Protein AF-A0A928RR66-F1 (afdb_monomer_lite)

Sequence (182 aa):
MKRILKSVVSALLLLCLAFSIVGCGEEENSICGEPVQNPELGEGPLYRVKDVYEAGEIDRTALLNIAYYSESMECNPPKVEEEVFELLPKGELGEEISLEIKEYIAEQFRTRENNQKPEAKGEDFIIYYYGCYNGYYVFRHNDPYYVPTPGVDGTTDIKGIWIDGIFLVEEYPQYIYAWKEI

Structure (mmCIF, N/CA/C/O backbone):
data_AF-A0A928RR66-F1
#
_entry.id   AF-A0A928RR66-F1
#
loop_
_atom_site.group_PDB
_atom_site.id
_atom_site.type_symbol
_atom_site.label_atom_id
_atom_site.label_alt_id
_atom_site.label_comp_id
_atom_site.label_asym_id
_atom_site.label_entity_id
_atom_site.label_seq_id
_atom_site.pdbx_PDB_ins_code
_atom_site.Cartn_x
_atom_site.Cartn_y
_atom_site.Cartn_z
_atom_site.occupancy
_atom_site.B_iso_or_equiv
_atom_site.auth_seq_id
_atom_site.auth_comp_id
_atom_site.auth_asym_id
_atom_site.auth_atom_id
_atom_site.pdbx_PDB_model_num
ATOM 1 N N . MET A 1 1 ? -0.547 -35.763 66.694 1.00 48.25 1 MET A N 1
ATOM 2 C CA . MET A 1 1 ? 0.495 -35.266 65.765 1.00 48.25 1 MET A CA 1
ATOM 3 C C . MET A 1 1 ? -0.068 -35.150 64.345 1.00 48.25 1 MET A C 1
ATOM 5 O O . MET A 1 1 ? 0.145 -36.029 63.527 1.00 48.25 1 MET A O 1
ATOM 9 N N . LYS A 1 2 ? -0.865 -34.112 64.057 1.00 48.88 2 LYS A N 1
ATOM 10 C CA . LYS A 1 2 ? -1.476 -33.872 62.730 1.00 48.88 2 LYS A CA 1
ATOM 11 C C . LYS A 1 2 ? -1.635 -32.365 62.478 1.00 48.88 2 LYS A C 1
ATOM 13 O O . LYS A 1 2 ? -2.751 -31.890 62.325 1.00 48.88 2 LYS A O 1
ATOM 18 N N . ARG A 1 3 ? -0.550 -31.581 62.531 1.00 50.81 3 ARG A N 1
ATOM 19 C CA . ARG A 1 3 ? -0.610 -30.125 62.256 1.00 50.81 3 ARG A CA 1
ATOM 20 C C . ARG A 1 3 ? 0.644 -29.518 61.605 1.00 50.81 3 ARG A C 1
ATOM 22 O O . ARG A 1 3 ? 0.864 -28.328 61.746 1.00 50.81 3 ARG A O 1
ATOM 29 N N . ILE A 1 4 ? 1.451 -30.294 60.873 1.00 53.66 4 ILE A N 1
ATOM 30 C CA . ILE A 1 4 ? 2.652 -29.742 60.196 1.00 53.66 4 ILE A CA 1
ATOM 31 C C . ILE A 1 4 ? 2.635 -29.954 58.666 1.00 53.66 4 ILE A C 1
ATOM 33 O O . ILE A 1 4 ? 3.356 -29.289 57.936 1.00 53.66 4 ILE A O 1
ATOM 37 N N . LEU A 1 5 ? 1.727 -30.773 58.123 1.00 46.12 5 LEU A N 1
ATOM 38 C CA . LEU A 1 5 ? 1.778 -31.167 56.706 1.00 46.12 5 LEU A CA 1
ATOM 39 C C . LEU A 1 5 ? 0.965 -30.295 55.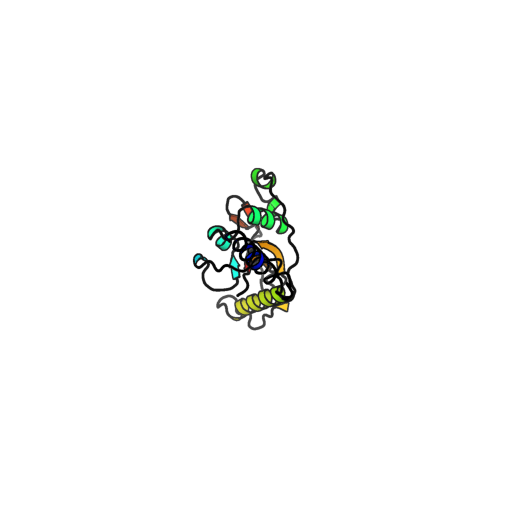723 1.00 46.12 5 LEU A C 1
ATOM 41 O O . LEU A 1 5 ? 0.701 -30.738 54.612 1.00 46.12 5 LEU A O 1
ATOM 45 N N . LYS A 1 6 ? 0.530 -29.085 56.107 1.00 46.25 6 LYS A N 1
ATOM 46 C CA . LYS A 1 6 ? -0.181 -28.168 55.184 1.00 46.25 6 LYS A CA 1
ATOM 47 C C . LYS A 1 6 ? 0.627 -26.938 54.759 1.00 46.25 6 LYS A C 1
ATOM 49 O O . LYS A 1 6 ? 0.243 -26.293 53.794 1.00 46.25 6 LYS A O 1
ATOM 54 N N . SER A 1 7 ? 1.753 -26.646 55.411 1.00 48.38 7 SER A N 1
ATOM 55 C CA . SER A 1 7 ? 2.526 -25.426 55.121 1.00 48.38 7 SER A CA 1
ATOM 56 C C . SER A 1 7 ? 3.680 -25.622 54.135 1.00 48.38 7 SER A C 1
ATOM 58 O O . SER A 1 7 ? 4.219 -24.637 53.651 1.00 48.38 7 SER A O 1
ATOM 60 N N . VAL A 1 8 ? 4.052 -26.861 53.793 1.00 51.09 8 VAL A N 1
ATOM 61 C CA . VAL A 1 8 ? 5.187 -27.116 52.879 1.00 51.09 8 VAL A CA 1
ATOM 62 C C . VAL A 1 8 ? 4.752 -27.142 51.407 1.00 51.09 8 VAL A C 1
ATOM 64 O O . VAL A 1 8 ? 5.512 -26.744 50.532 1.00 51.09 8 VAL A O 1
ATOM 67 N N . VAL A 1 9 ? 3.500 -27.514 51.117 1.00 49.41 9 VAL A N 1
ATOM 68 C CA . VAL A 1 9 ? 2.999 -27.602 49.730 1.00 49.41 9 VAL A CA 1
ATOM 69 C C . VAL A 1 9 ? 2.698 -26.218 49.131 1.00 49.41 9 VAL A C 1
ATOM 71 O O . VAL A 1 9 ? 2.840 -26.022 47.930 1.00 49.41 9 VAL A O 1
ATOM 74 N N . SER A 1 10 ? 2.366 -25.221 49.959 1.00 47.50 10 SER A N 1
ATOM 75 C CA . SER A 1 10 ? 2.065 -23.861 49.483 1.00 47.50 10 SER A CA 1
ATOM 76 C C . SER A 1 10 ? 3.309 -23.019 49.169 1.00 47.50 10 SER A C 1
ATOM 78 O O . SER A 1 10 ? 3.195 -22.039 48.442 1.00 47.50 10 SER A O 1
ATOM 80 N N . ALA A 1 11 ? 4.483 -23.380 49.697 1.00 48.38 11 ALA A N 1
ATOM 81 C CA . ALA A 1 11 ? 5.728 -22.653 49.441 1.00 48.38 11 ALA A CA 1
ATOM 82 C C . ALA A 1 11 ? 6.421 -23.103 48.141 1.00 48.38 11 ALA A C 1
ATOM 84 O O . ALA A 1 11 ? 7.100 -22.302 47.508 1.00 48.38 11 ALA A O 1
ATOM 85 N N . LEU A 1 12 ? 6.205 -24.351 47.698 1.00 46.34 12 LEU A N 1
ATOM 86 C CA . LEU A 1 12 ? 6.728 -24.832 46.413 1.00 46.34 12 LEU A CA 1
ATOM 87 C C . LEU A 1 12 ? 5.930 -24.327 45.199 1.00 46.34 12 LEU A C 1
ATOM 89 O O . LEU A 1 12 ? 6.506 -24.192 44.126 1.00 46.34 12 LEU A O 1
ATOM 93 N N . LEU A 1 13 ? 4.646 -23.986 45.356 1.00 45.47 13 LEU A N 1
ATOM 94 C CA . LEU A 1 13 ? 3.847 -23.417 44.259 1.00 45.47 13 LEU A CA 1
ATOM 95 C C . LEU A 1 13 ? 4.154 -21.938 43.967 1.00 45.47 13 LEU A C 1
ATOM 97 O O . LEU A 1 13 ? 3.838 -21.456 42.886 1.00 45.47 13 LEU A O 1
ATOM 101 N N . LEU A 1 14 ? 4.792 -21.226 44.898 1.00 45.03 14 LEU A N 1
ATOM 102 C CA . LEU A 1 14 ? 5.168 -19.818 44.722 1.00 45.03 14 LEU A CA 1
ATOM 103 C C . LEU A 1 14 ? 6.566 -19.628 44.116 1.00 45.03 14 LEU A C 1
ATOM 105 O O . LEU A 1 14 ? 6.863 -18.541 43.636 1.00 45.03 14 LEU A O 1
ATOM 109 N N . LEU A 1 15 ? 7.404 -20.672 44.074 1.00 43.28 15 LEU A N 1
ATOM 110 C CA . LEU A 1 15 ? 8.722 -20.600 43.430 1.00 43.28 15 LEU A CA 1
ATOM 111 C C . LEU A 1 15 ? 8.697 -20.930 41.928 1.00 43.28 15 LEU A C 1
ATOM 113 O O . LEU A 1 15 ? 9.608 -20.529 41.211 1.00 43.28 15 LEU A O 1
ATOM 117 N N . CYS A 1 16 ? 7.650 -21.594 41.428 1.00 40.44 16 CYS A N 1
ATOM 118 C CA . CYS A 1 16 ? 7.497 -21.857 39.992 1.00 40.44 16 CYS A CA 1
ATOM 119 C C . CYS A 1 16 ? 7.006 -20.641 39.189 1.00 40.44 16 CYS A C 1
ATOM 121 O O . CYS A 1 16 ? 7.098 -20.658 37.969 1.00 40.44 16 CYS A O 1
ATOM 123 N N . LEU A 1 17 ? 6.537 -19.574 39.845 1.00 46.81 17 LEU A N 1
ATOM 124 C CA . LEU A 1 17 ? 6.120 -18.334 39.173 1.00 46.81 17 LEU A CA 1
ATOM 125 C C . LEU A 1 17 ? 7.265 -17.326 38.964 1.00 46.81 17 LEU A C 1
ATOM 127 O O . LEU A 1 17 ? 7.053 -16.298 38.332 1.00 46.81 17 LEU A O 1
ATOM 131 N N . ALA A 1 18 ? 8.476 -17.608 39.456 1.00 48.34 18 ALA A N 1
ATOM 132 C CA . ALA A 1 18 ? 9.621 -16.698 39.342 1.00 48.34 18 ALA A CA 1
ATOM 133 C C . ALA A 1 18 ? 10.632 -17.079 38.238 1.00 48.34 18 ALA A C 1
ATOM 135 O O . ALA A 1 18 ? 11.633 -16.390 38.073 1.00 48.34 18 ALA A O 1
ATOM 136 N N . PHE A 1 19 ? 10.384 -18.146 37.467 1.00 45.25 19 PHE A N 1
ATOM 137 C CA . PHE A 1 19 ? 11.293 -18.635 36.416 1.00 45.25 19 PHE A CA 1
ATOM 138 C C . PHE A 1 19 ? 10.618 -18.754 35.040 1.00 45.25 19 PHE A C 1
ATOM 140 O O . PHE A 1 19 ? 10.705 -19.776 34.362 1.00 45.25 19 PHE A O 1
ATOM 147 N N . SER A 1 20 ? 9.949 -17.690 34.591 1.00 43.50 20 SER A N 1
ATOM 148 C CA . SER A 1 20 ? 9.601 -17.538 33.164 1.00 43.50 20 SER A CA 1
ATOM 149 C C . SER A 1 20 ? 9.806 -16.125 32.612 1.00 43.50 20 SER A C 1
ATOM 151 O O . SER A 1 20 ? 9.388 -15.852 31.498 1.00 43.50 20 SER A O 1
ATOM 153 N N . ILE A 1 21 ? 10.508 -15.243 33.331 1.00 49.38 21 ILE A N 1
ATOM 154 C CA . ILE A 1 21 ? 10.955 -13.950 32.785 1.00 49.38 21 ILE A CA 1
ATOM 155 C C . ILE A 1 21 ? 12.486 -13.927 32.764 1.00 49.38 21 ILE A C 1
ATOM 157 O O . ILE A 1 21 ? 13.138 -13.092 33.376 1.00 49.38 21 ILE A O 1
ATOM 161 N N . VAL A 1 22 ? 13.069 -14.926 32.104 1.00 50.91 22 VAL A N 1
ATOM 162 C CA . VAL A 1 22 ? 14.407 -14.818 31.511 1.00 50.91 22 VAL A CA 1
ATOM 163 C C . VAL A 1 22 ? 14.260 -15.285 30.068 1.00 50.91 22 VAL A C 1
ATOM 165 O O . VAL A 1 22 ? 14.721 -16.350 29.677 1.00 50.91 22 VAL A O 1
ATOM 168 N N . GLY A 1 23 ? 13.510 -14.497 29.303 1.00 38.78 23 GLY A N 1
ATOM 169 C CA . GLY A 1 23 ? 13.700 -14.382 27.869 1.00 38.78 23 GLY A CA 1
ATOM 170 C C . GLY A 1 23 ? 14.547 -13.140 27.649 1.00 38.78 23 GLY A C 1
ATOM 171 O O . GLY A 1 23 ? 14.016 -12.044 27.535 1.00 38.78 23 GLY A O 1
ATOM 172 N N . CYS A 1 24 ? 15.869 -13.302 27.676 1.00 38.97 24 CYS A N 1
ATOM 173 C CA . CYS A 1 24 ? 16.741 -12.413 26.922 1.00 38.97 24 CYS A CA 1
ATOM 174 C C . CYS A 1 24 ? 16.439 -12.679 25.445 1.00 38.97 24 CYS A C 1
ATOM 176 O O . CYS A 1 24 ? 16.900 -13.676 24.896 1.00 38.97 24 CYS A O 1
ATOM 178 N N . GLY A 1 25 ? 15.622 -11.826 24.849 1.00 36.47 25 GLY A N 1
ATOM 179 C CA . GLY A 1 25 ? 15.484 -11.671 23.413 1.00 36.47 25 GLY A CA 1
ATOM 180 C C . GLY A 1 25 ? 15.319 -10.182 23.189 1.00 36.47 25 GLY A C 1
ATOM 181 O O . GLY A 1 25 ? 14.433 -9.574 23.783 1.00 36.47 25 GLY A O 1
ATOM 182 N N . GLU A 1 26 ? 16.246 -9.587 22.457 1.00 41.78 26 GLU A N 1
ATOM 183 C CA . GLU A 1 26 ? 16.102 -8.236 21.937 1.00 41.78 26 GLU A CA 1
ATOM 184 C C . GLU A 1 26 ? 14.805 -8.204 21.124 1.00 41.78 26 GLU A C 1
ATOM 186 O O . GLU A 1 26 ? 14.700 -8.832 20.076 1.00 41.78 26 GLU A O 1
ATOM 191 N N . GLU A 1 27 ? 13.780 -7.548 21.665 1.00 41.50 27 GLU A N 1
ATOM 192 C CA . GLU A 1 27 ? 12.579 -7.189 20.923 1.00 41.50 27 GLU A CA 1
ATOM 193 C C . GLU A 1 27 ? 12.994 -6.039 19.999 1.00 41.50 27 GLU A C 1
ATOM 195 O O . GLU A 1 27 ? 12.863 -4.856 20.322 1.00 41.50 27 GLU A O 1
ATOM 200 N N . GLU A 1 28 ? 13.614 -6.384 18.869 1.00 43.97 28 GLU A N 1
ATOM 201 C CA . GLU A 1 28 ? 13.624 -5.498 17.713 1.00 43.97 28 GLU A CA 1
ATOM 202 C C . GLU A 1 28 ? 12.164 -5.367 17.287 1.00 43.97 28 GLU A C 1
ATOM 204 O O . GLU A 1 28 ? 11.599 -6.229 16.622 1.00 43.97 28 GLU A O 1
ATOM 209 N N . ASN A 1 29 ? 11.525 -4.332 17.837 1.00 40.84 29 ASN A N 1
ATOM 210 C CA . ASN A 1 29 ? 10.120 -3.999 17.674 1.00 40.84 29 ASN A CA 1
ATOM 211 C C . ASN A 1 29 ? 9.761 -3.936 16.187 1.00 40.84 29 ASN A C 1
ATOM 213 O O . ASN A 1 29 ? 9.843 -2.870 15.569 1.00 40.84 29 ASN A O 1
ATOM 217 N N . SER A 1 30 ? 9.290 -5.050 15.629 1.00 49.09 30 SER A N 1
ATOM 218 C CA . SER A 1 30 ? 8.417 -4.970 14.473 1.00 49.09 30 SER A CA 1
ATOM 219 C C . SER A 1 30 ? 7.188 -4.188 14.922 1.00 49.09 30 SER A C 1
ATOM 221 O O . SER A 1 30 ? 6.400 -4.629 15.757 1.00 49.09 30 SER A O 1
ATOM 223 N N . ILE A 1 31 ? 7.059 -2.963 14.409 1.00 58.25 31 ILE A N 1
ATOM 224 C CA . ILE A 1 31 ? 5.898 -2.092 14.642 1.00 58.25 31 ILE A CA 1
ATOM 225 C C . ILE A 1 31 ? 4.618 -2.767 14.106 1.00 58.25 31 ILE A C 1
ATOM 227 O O . ILE A 1 31 ? 3.505 -2.407 14.488 1.00 58.25 31 ILE A O 1
ATOM 231 N N . CYS A 1 32 ? 4.781 -3.768 13.239 1.00 67.94 32 CYS A N 1
ATOM 232 C CA . CYS A 1 32 ? 3.726 -4.532 12.618 1.00 67.94 32 CYS A CA 1
ATOM 233 C C . CYS A 1 32 ? 3.587 -5.885 13.316 1.00 67.94 32 CYS A C 1
ATOM 235 O O . CYS A 1 32 ? 4.553 -6.630 13.423 1.00 67.94 32 CYS A O 1
ATOM 237 N N . GLY A 1 33 ? 2.391 -6.188 13.832 1.00 63.19 33 GLY A N 1
ATOM 238 C CA . GLY A 1 33 ? 2.126 -7.465 14.504 1.00 63.19 33 GLY A CA 1
ATOM 239 C C . GLY A 1 33 ? 2.517 -8.681 13.654 1.00 63.19 33 GLY A C 1
ATOM 240 O O . GLY A 1 33 ? 2.658 -8.574 12.437 1.00 63.19 33 GLY A O 1
ATOM 241 N N . GLU A 1 34 ? 2.685 -9.839 14.296 1.00 60.69 34 GLU A N 1
ATOM 242 C CA . GLU A 1 34 ? 3.178 -11.041 13.614 1.00 60.69 34 GLU A CA 1
ATOM 243 C C . GLU A 1 34 ? 2.308 -11.443 12.404 1.00 60.69 34 GLU A C 1
ATOM 245 O O . GLU A 1 34 ? 1.072 -11.417 12.480 1.00 60.69 34 GLU A O 1
ATOM 250 N N . PRO A 1 35 ? 2.928 -11.856 11.285 1.00 57.25 35 PRO A N 1
ATOM 251 C CA . PRO A 1 35 ? 2.203 -12.201 10.074 1.00 57.25 35 PRO A CA 1
ATOM 252 C C . PRO A 1 35 ? 1.403 -13.500 10.250 1.00 57.25 35 PRO A C 1
ATOM 254 O O . PRO A 1 35 ? 1.956 -14.590 10.361 1.00 57.25 35 PRO A O 1
ATOM 257 N N . VAL A 1 36 ? 0.071 -13.413 10.184 1.00 63.28 36 VAL A N 1
ATOM 258 C CA . VAL A 1 36 ? -0.814 -14.588 10.067 1.00 63.28 36 VAL A CA 1
ATOM 259 C C . VAL A 1 36 ? -1.187 -14.795 8.601 1.00 63.28 36 VAL A C 1
ATOM 261 O O . VAL A 1 36 ? -1.933 -13.995 8.052 1.00 63.28 36 VAL A O 1
ATOM 264 N N . GLN A 1 37 ? -0.657 -15.814 7.920 1.00 65.69 37 GLN A N 1
ATOM 265 C CA . GLN A 1 37 ? -1.014 -16.069 6.515 1.00 65.69 37 GLN A CA 1
ATOM 266 C C . GLN A 1 37 ? -2.492 -16.464 6.367 1.00 65.69 37 GLN A C 1
ATOM 268 O O . GLN A 1 37 ? -2.950 -17.425 6.988 1.00 65.69 37 GLN A O 1
ATOM 273 N N . ASN A 1 38 ? -3.212 -15.753 5.495 1.00 73.38 38 ASN A N 1
ATOM 274 C CA . ASN A 1 38 ? -4.581 -16.085 5.122 1.00 73.38 38 ASN A CA 1
ATOM 275 C C . ASN A 1 38 ? -4.590 -16.845 3.787 1.00 73.38 38 ASN A C 1
ATOM 277 O O . ASN A 1 38 ? -4.187 -16.281 2.768 1.00 73.38 38 ASN A O 1
ATOM 281 N N . PRO A 1 39 ? -5.056 -18.106 3.759 1.00 69.94 39 PRO A N 1
ATOM 282 C CA . PRO A 1 39 ? -5.033 -18.931 2.554 1.00 69.94 39 PRO A CA 1
ATOM 283 C C . PRO A 1 39 ? -5.926 -18.401 1.419 1.00 69.94 39 PRO A C 1
ATOM 285 O O . PRO A 1 39 ? -5.760 -18.833 0.280 1.00 69.94 39 PRO A O 1
ATOM 288 N N . GLU A 1 40 ? -6.861 -17.485 1.694 1.00 76.19 40 GLU A N 1
ATOM 289 C CA . GLU A 1 40 ? -7.733 -16.889 0.672 1.00 76.19 40 GLU A CA 1
ATOM 290 C C . GLU A 1 40 ? -7.007 -15.870 -0.221 1.00 76.19 40 GLU A C 1
ATOM 292 O O . GLU A 1 40 ? -7.428 -15.654 -1.357 1.00 76.19 40 GLU A O 1
ATOM 297 N N . LEU A 1 41 ? -5.893 -15.292 0.244 1.00 78.06 41 LEU A N 1
ATOM 298 C CA . LEU A 1 41 ? -5.132 -14.278 -0.495 1.00 78.06 41 LEU A CA 1
ATOM 299 C C . LEU A 1 41 ? -4.161 -14.862 -1.539 1.00 78.06 41 LEU A C 1
ATOM 301 O O . LEU A 1 41 ? -3.615 -14.120 -2.356 1.00 78.06 41 LEU A O 1
ATOM 305 N N . GLY A 1 42 ? -3.988 -16.187 -1.571 1.00 75.56 42 GLY A N 1
ATOM 306 C CA . GLY A 1 42 ? -3.006 -16.856 -2.426 1.00 75.56 42 GLY A CA 1
ATOM 307 C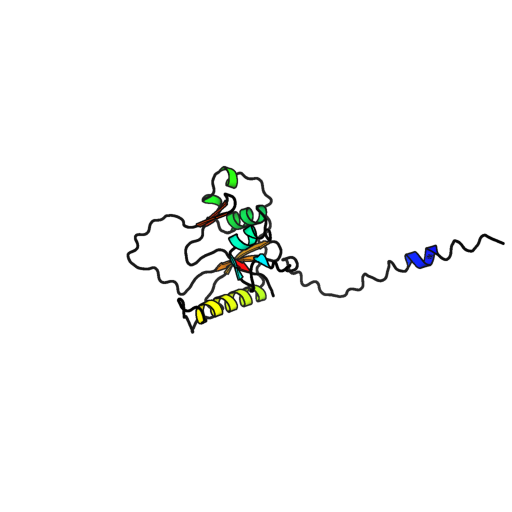 C . GLY A 1 42 ? -1.582 -16.803 -1.862 1.00 75.56 42 GLY A C 1
ATOM 308 O O . GLY A 1 42 ? -1.365 -16.431 -0.713 1.00 75.56 42 GLY A O 1
ATOM 309 N N . GLU A 1 43 ? -0.604 -17.234 -2.662 1.00 74.88 43 GLU A N 1
ATOM 310 C CA . GLU A 1 43 ? 0.809 -17.276 -2.263 1.00 74.88 43 GLU A CA 1
ATOM 311 C C . GLU A 1 43 ? 1.555 -16.010 -2.707 1.00 74.88 43 GLU A C 1
ATOM 313 O O . GLU A 1 43 ? 1.412 -15.557 -3.845 1.00 74.88 43 GLU A O 1
ATOM 318 N N . GLY A 1 44 ? 2.408 -15.480 -1.828 1.00 80.50 44 GLY A N 1
ATOM 319 C CA . GLY A 1 44 ? 3.336 -14.391 -2.132 1.00 80.50 44 GLY A CA 1
ATOM 320 C C . GLY A 1 44 ? 3.350 -13.292 -1.066 1.00 80.50 44 GLY A C 1
ATOM 321 O O . GLY A 1 44 ? 2.629 -13.380 -0.076 1.00 80.50 44 GLY A O 1
ATOM 322 N N . PRO A 1 45 ? 4.177 -12.252 -1.236 1.00 91.25 45 PRO A N 1
ATOM 323 C CA . PRO A 1 45 ? 4.269 -11.174 -0.256 1.00 91.25 45 PRO A CA 1
ATOM 324 C C . PRO A 1 45 ? 3.459 -9.927 -0.633 1.00 91.25 45 PRO A C 1
ATOM 326 O O . PRO A 1 45 ? 3.266 -9.063 0.212 1.00 91.25 45 PRO A O 1
ATOM 329 N N . LEU A 1 46 ? 2.992 -9.789 -1.881 1.00 92.69 46 LEU A N 1
ATOM 330 C CA . LEU A 1 46 ? 2.410 -8.544 -2.399 1.00 92.69 46 LEU A CA 1
ATOM 331 C C . LEU A 1 46 ? 0.947 -8.713 -2.829 1.00 92.69 46 LEU A C 1
ATOM 333 O O . LEU A 1 46 ? 0.660 -9.418 -3.796 1.00 92.69 46 LEU A O 1
ATOM 337 N N . TYR A 1 47 ? 0.051 -7.969 -2.184 1.00 93.50 47 TYR A N 1
ATOM 338 C CA . TYR A 1 47 ? -1.400 -8.037 -2.378 1.00 93.50 47 TYR A CA 1
ATOM 339 C C . TYR A 1 47 ? -1.994 -6.665 -2.701 1.00 93.50 47 TYR A C 1
ATOM 341 O O . TYR A 1 47 ? -1.399 -5.630 -2.393 1.00 93.50 47 TYR A O 1
ATOM 349 N N . ARG A 1 48 ? -3.192 -6.615 -3.296 1.00 93.62 48 ARG A N 1
ATOM 350 C CA . ARG A 1 48 ? -3.964 -5.362 -3.374 1.00 93.62 48 ARG A CA 1
ATOM 351 C C . ARG A 1 48 ? -4.644 -5.112 -2.034 1.00 93.62 48 ARG A C 1
ATOM 353 O O . ARG A 1 48 ? -5.186 -6.041 -1.447 1.00 93.62 48 ARG A O 1
ATOM 360 N N . VAL A 1 49 ? -4.706 -3.853 -1.593 1.00 95.25 49 VAL A N 1
ATOM 361 C CA . VAL A 1 49 ? -5.417 -3.485 -0.347 1.00 95.25 49 VAL A CA 1
ATOM 362 C C . VAL A 1 49 ? -6.867 -3.969 -0.347 1.00 95.25 49 VAL A C 1
ATOM 364 O O . VAL A 1 49 ? -7.369 -4.411 0.682 1.00 95.25 49 VAL A O 1
ATOM 367 N N . LYS A 1 50 ? -7.523 -3.931 -1.513 1.00 94.44 50 LYS A N 1
ATOM 368 C CA . LYS A 1 50 ? -8.873 -4.464 -1.687 1.00 94.44 50 LYS A CA 1
ATOM 369 C C . LYS A 1 50 ? -8.970 -5.937 -1.292 1.00 94.44 50 LYS A C 1
ATOM 371 O O . LYS A 1 50 ? -9.866 -6.282 -0.532 1.00 94.44 50 LYS A O 1
ATOM 376 N N . ASP A 1 51 ? -8.054 -6.766 -1.780 1.00 93.94 51 ASP A N 1
ATOM 377 C CA . ASP A 1 51 ? -8.092 -8.209 -1.545 1.00 93.94 51 ASP A CA 1
ATOM 378 C C . ASP A 1 51 ? -7.863 -8.500 -0.054 1.00 93.94 51 ASP A C 1
ATOM 380 O O . ASP A 1 51 ? -8.596 -9.278 0.547 1.00 93.94 51 ASP A O 1
ATOM 384 N N . VAL A 1 52 ? -6.915 -7.793 0.573 1.00 94.94 52 VAL A N 1
ATOM 385 C CA . VAL A 1 52 ? -6.632 -7.902 2.017 1.00 94.94 52 VAL A CA 1
ATOM 386 C C . VAL A 1 52 ? -7.848 -7.505 2.862 1.00 94.94 52 VAL A C 1
ATOM 388 O O . VAL A 1 52 ? -8.175 -8.181 3.835 1.00 94.94 52 VAL A O 1
ATOM 391 N N . TYR A 1 53 ? -8.566 -6.447 2.479 1.00 95.12 53 TYR A N 1
ATOM 392 C CA . TYR A 1 53 ? -9.813 -6.072 3.148 1.00 95.12 53 TYR A CA 1
ATOM 393 C C . TYR A 1 53 ? -10.926 -7.111 2.936 1.00 95.12 53 TYR A C 1
ATOM 395 O O . TYR A 1 53 ? -11.600 -7.490 3.890 1.00 95.12 53 TYR A O 1
ATOM 403 N N . GLU A 1 54 ? -11.120 -7.597 1.705 1.00 94.50 54 GLU A N 1
ATOM 404 C CA . GLU A 1 54 ? -12.149 -8.599 1.386 1.00 94.50 54 GLU A CA 1
ATOM 405 C C . GLU A 1 54 ? -11.906 -9.936 2.107 1.00 94.50 54 GLU A C 1
ATOM 407 O O . GLU A 1 54 ? -12.870 -10.599 2.487 1.00 94.50 54 GLU A O 1
ATOM 412 N N . ALA A 1 55 ? -10.643 -10.279 2.376 1.00 92.88 55 ALA A N 1
ATOM 413 C CA . 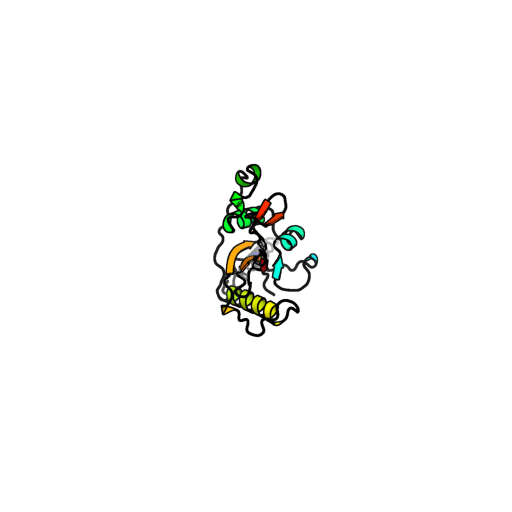ALA A 1 55 ? -10.241 -11.426 3.191 1.00 92.88 55 ALA A CA 1
ATOM 414 C C . ALA A 1 55 ? -10.409 -11.206 4.713 1.00 92.88 55 ALA A C 1
ATOM 416 O O . ALA A 1 55 ? -10.158 -12.117 5.502 1.00 92.88 55 ALA A O 1
ATOM 417 N N . GLY A 1 56 ? -10.820 -10.008 5.146 1.00 92.56 56 GLY A N 1
ATOM 418 C CA . GLY A 1 56 ? -11.016 -9.659 6.557 1.00 92.56 56 GLY A CA 1
ATOM 419 C C . GLY A 1 56 ? -9.722 -9.432 7.344 1.00 92.56 56 GLY A C 1
ATOM 420 O O . GLY A 1 56 ? -9.747 -9.417 8.573 1.00 92.56 56 GLY A O 1
ATOM 421 N N . GLU A 1 57 ? -8.596 -9.260 6.653 1.00 92.69 57 GLU A N 1
ATOM 422 C CA . GLU A 1 57 ? -7.268 -9.129 7.259 1.00 92.69 57 GLU A CA 1
ATOM 423 C C . GLU A 1 57 ? -6.964 -7.702 7.726 1.00 92.69 57 GLU A C 1
ATOM 425 O O . GLU A 1 57 ? -6.167 -7.503 8.640 1.00 92.69 57 GLU A O 1
ATOM 430 N N . ILE A 1 58 ? -7.610 -6.708 7.122 1.00 93.81 58 ILE A N 1
ATOM 431 C CA . ILE A 1 58 ? -7.641 -5.325 7.602 1.00 93.81 58 ILE A CA 1
ATOM 432 C C . ILE A 1 58 ? -9.094 -4.877 7.711 1.00 93.81 58 ILE A C 1
ATOM 434 O O . ILE A 1 58 ? -9.964 -5.361 6.987 1.00 93.81 58 ILE A O 1
ATOM 438 N N . ASP A 1 59 ? -9.367 -3.946 8.616 1.00 94.75 59 ASP A N 1
ATOM 439 C CA . ASP A 1 59 ? -10.721 -3.479 8.882 1.00 94.75 59 ASP A CA 1
ATOM 440 C C . ASP A 1 59 ? -11.029 -2.135 8.200 1.0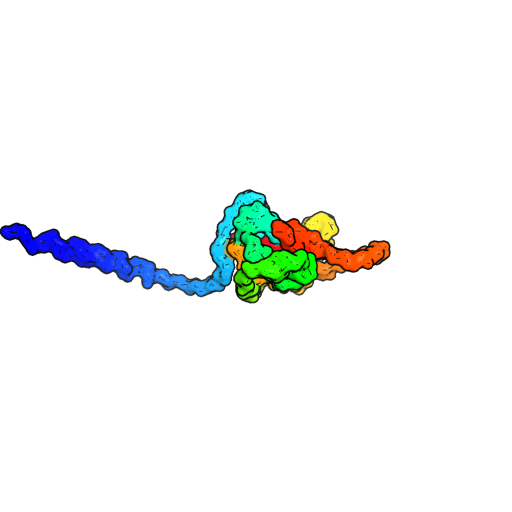0 94.75 59 ASP A C 1
ATOM 442 O O . ASP A 1 59 ? -10.215 -1.529 7.496 1.00 94.75 59 ASP A O 1
ATOM 446 N N . ARG A 1 60 ? -12.254 -1.651 8.410 1.00 95.44 60 ARG A N 1
ATOM 447 C CA . ARG A 1 60 ? -12.695 -0.344 7.912 1.00 95.44 60 ARG A CA 1
ATOM 448 C C . ARG A 1 60 ? -11.842 0.802 8.468 1.00 95.44 60 ARG A C 1
ATOM 450 O O . ARG A 1 60 ? -11.575 1.760 7.748 1.00 95.44 60 ARG A O 1
ATOM 457 N N . THR A 1 61 ? -11.394 0.702 9.720 1.00 95.50 61 THR A N 1
ATOM 458 C CA . THR A 1 61 ? -10.527 1.708 10.349 1.00 95.50 61 THR A CA 1
ATOM 459 C C . THR A 1 61 ? -9.204 1.825 9.597 1.00 95.50 61 THR A C 1
ATOM 461 O O . THR A 1 61 ? -8.751 2.939 9.328 1.00 95.50 61 THR A O 1
ATOM 464 N N . ALA A 1 62 ? -8.612 0.700 9.185 1.00 95.56 62 ALA A N 1
ATOM 465 C CA . ALA A 1 62 ? -7.432 0.684 8.329 1.00 95.56 62 ALA A CA 1
ATOM 466 C C . ALA A 1 62 ? -7.706 1.368 6.981 1.00 95.56 62 ALA A C 1
ATOM 468 O O . ALA A 1 62 ? -6.931 2.231 6.577 1.00 95.56 62 ALA A O 1
ATOM 469 N N . LEU A 1 63 ? -8.835 1.076 6.320 1.00 96.31 63 LEU A N 1
ATOM 470 C CA . LEU A 1 63 ? -9.207 1.749 5.065 1.00 96.31 63 LEU A CA 1
ATOM 471 C C . LEU A 1 63 ? -9.347 3.272 5.217 1.00 96.31 63 LEU A C 1
ATOM 473 O O . LEU A 1 63 ? -8.880 4.007 4.349 1.00 96.31 63 LEU A O 1
ATOM 477 N N . LEU A 1 64 ? -9.949 3.755 6.309 1.00 96.50 64 LEU A N 1
ATOM 478 C CA . LEU A 1 64 ? -10.078 5.191 6.590 1.00 96.50 64 LEU A CA 1
ATOM 479 C C . LEU A 1 64 ? -8.711 5.854 6.800 1.00 96.50 64 LEU A C 1
ATOM 481 O O . LEU A 1 64 ? -8.453 6.932 6.263 1.00 96.50 64 LEU A O 1
ATOM 485 N N . ASN A 1 65 ? -7.807 5.189 7.523 1.00 96.31 65 ASN A N 1
ATOM 486 C CA . ASN A 1 65 ? -6.438 5.664 7.709 1.00 96.31 65 ASN A CA 1
ATOM 487 C C . ASN A 1 65 ? -5.650 5.679 6.387 1.00 96.31 65 ASN A C 1
ATOM 489 O O . ASN A 1 65 ? -4.963 6.658 6.093 1.00 96.31 65 ASN A O 1
ATOM 493 N N . ILE A 1 66 ? -5.794 4.646 5.551 1.00 95.81 66 ILE A N 1
ATOM 494 C CA . ILE A 1 66 ? -5.193 4.593 4.210 1.00 95.81 66 ILE A CA 1
ATOM 495 C C . ILE A 1 66 ? -5.741 5.729 3.343 1.00 95.81 66 ILE A C 1
ATOM 497 O O . ILE A 1 66 ? -4.965 6.425 2.689 1.00 95.81 66 ILE A O 1
ATOM 501 N N . ALA A 1 67 ? -7.056 5.965 3.350 1.00 95.50 67 ALA A N 1
ATOM 502 C CA . ALA A 1 67 ? -7.674 7.063 2.612 1.00 95.50 67 ALA A CA 1
ATOM 503 C C . ALA A 1 67 ? -7.148 8.430 3.077 1.00 95.50 67 ALA A C 1
ATOM 505 O O . ALA A 1 67 ? -6.857 9.286 2.244 1.00 95.50 67 ALA A O 1
ATOM 506 N N . TYR A 1 68 ? -6.963 8.614 4.386 1.00 94.88 68 TYR A N 1
ATOM 507 C CA . TYR A 1 68 ? -6.377 9.825 4.957 1.00 94.88 68 TYR A CA 1
ATOM 508 C C . TYR A 1 68 ? -4.922 10.031 4.502 1.00 94.88 68 TYR A C 1
ATOM 510 O O . TYR A 1 68 ? -4.595 11.075 3.944 1.00 94.88 68 TYR A O 1
ATOM 518 N N . TYR A 1 69 ? -4.046 9.034 4.675 1.00 94.50 69 TYR A N 1
ATOM 519 C CA . TYR A 1 69 ? -2.617 9.165 4.351 1.00 94.50 69 TYR A CA 1
ATOM 520 C C . TYR A 1 69 ? -2.295 9.142 2.854 1.00 94.50 69 TYR A C 1
ATOM 522 O O . TYR A 1 69 ? -1.227 9.604 2.455 1.00 94.50 69 TYR A O 1
ATOM 530 N N . SER A 1 70 ? -3.195 8.609 2.030 1.00 92.31 70 SER A N 1
ATOM 531 C CA . SER A 1 70 ? -3.088 8.648 0.567 1.00 92.31 70 SER A CA 1
ATOM 532 C C . SER A 1 70 ? -3.733 9.886 -0.058 1.00 92.31 70 SER A C 1
ATOM 534 O O . SER A 1 70 ? -3.797 9.957 -1.283 1.00 92.31 70 SER A O 1
ATOM 536 N N . GLU A 1 71 ? -4.237 10.821 0.759 1.00 89.06 71 GLU A N 1
ATOM 537 C CA . GLU A 1 71 ? -4.974 12.019 0.319 1.00 89.06 71 GLU A CA 1
ATOM 538 C C . GLU A 1 71 ? -6.254 11.686 -0.476 1.00 89.06 71 GLU A C 1
ATOM 540 O O . GLU A 1 71 ? -6.849 12.535 -1.132 1.00 89.06 71 GLU A O 1
ATOM 545 N N . SER A 1 72 ? -6.740 10.445 -0.376 1.00 90.06 72 SER A N 1
ATOM 546 C CA . SER A 1 72 ? -7.987 10.014 -1.015 1.00 90.06 72 SER A CA 1
ATOM 547 C C . SER A 1 72 ? -9.229 10.514 -0.277 1.00 90.06 72 SER A C 1
ATOM 549 O O . SER A 1 72 ? -10.329 10.464 -0.829 1.00 90.06 72 SER A O 1
ATOM 551 N N . MET A 1 73 ? -9.081 10.980 0.969 1.00 88.25 73 MET A N 1
ATOM 552 C CA . MET A 1 73 ? -10.203 11.413 1.803 1.00 88.25 73 MET A CA 1
ATOM 553 C C . MET A 1 73 ? -11.024 12.527 1.138 1.00 88.25 73 MET A C 1
ATOM 555 O O . MET A 1 73 ? -12.236 12.426 1.148 1.00 88.25 73 MET A O 1
ATOM 559 N N . GLU A 1 74 ? -10.403 13.486 0.444 1.00 87.56 74 GLU A N 1
ATOM 560 C CA . GLU A 1 74 ? -11.111 14.595 -0.234 1.00 87.56 74 GLU A CA 1
ATOM 561 C C . GLU A 1 74 ? -12.024 14.149 -1.394 1.00 87.56 74 GLU A C 1
ATOM 563 O O . GLU A 1 74 ? -12.838 14.913 -1.911 1.00 87.56 74 GLU A O 1
ATOM 568 N N . CYS A 1 75 ? -11.858 12.908 -1.855 1.00 87.69 75 CYS A N 1
ATOM 569 C CA . CYS A 1 75 ? -12.682 12.304 -2.899 1.00 87.69 75 CYS A CA 1
ATOM 570 C C . CYS A 1 75 ? -13.838 11.468 -2.324 1.00 87.69 75 CYS A C 1
ATOM 572 O O . CYS A 1 75 ? -14.615 10.880 -3.083 1.00 87.69 75 CYS A O 1
ATOM 574 N N . ASN A 1 76 ? -13.936 11.359 -0.998 1.00 91.00 76 ASN A N 1
ATOM 575 C CA . ASN A 1 76 ? -14.952 10.565 -0.327 1.00 91.00 76 ASN A CA 1
ATOM 576 C C . ASN A 1 76 ? -16.253 11.353 -0.126 1.00 91.00 76 ASN A C 1
ATOM 578 O O . ASN A 1 76 ? -16.268 12.580 -0.113 1.00 91.00 76 ASN A O 1
ATOM 582 N N . PRO A 1 77 ? -17.401 10.667 0.016 1.00 85.25 77 PRO A N 1
ATOM 583 C CA . PRO A 1 77 ? -18.645 11.352 0.321 1.00 85.25 77 PRO A CA 1
ATOM 584 C C . PRO A 1 77 ? -18.567 11.955 1.735 1.00 85.25 77 PRO A C 1
ATOM 586 O O . PRO A 1 77 ? -17.981 11.320 2.614 1.00 85.25 77 PRO A O 1
ATOM 589 N N . PRO A 1 78 ? -19.262 13.077 2.015 1.00 85.44 78 PRO A N 1
ATOM 590 C CA . PRO A 1 78 ? -19.189 13.755 3.314 1.00 85.44 78 PRO A CA 1
ATOM 591 C C . PRO A 1 78 ? -19.422 12.834 4.516 1.00 85.44 78 PRO A C 1
ATOM 593 O O . PRO A 1 78 ? -18.760 12.956 5.532 1.00 85.44 78 PRO A O 1
ATOM 596 N N . LYS A 1 79 ? -20.300 11.828 4.385 1.00 84.00 79 LYS A N 1
ATOM 597 C CA . LYS A 1 79 ? -20.567 10.846 5.452 1.00 84.00 79 LYS A CA 1
ATOM 598 C C . LYS A 1 79 ? -19.333 10.042 5.901 1.00 84.00 79 LYS A C 1
ATOM 600 O O . LYS A 1 79 ? -19.341 9.527 7.009 1.00 84.00 79 LYS A O 1
ATOM 605 N N . VAL A 1 80 ? -18.360 9.843 5.009 1.00 82.94 80 VAL A N 1
ATOM 606 C CA . VAL A 1 80 ? -17.109 9.118 5.277 1.00 82.94 80 VAL A CA 1
ATOM 607 C C . VAL A 1 80 ? -16.064 10.092 5.808 1.00 82.94 80 VAL A C 1
ATOM 609 O O . VAL A 1 80 ? -15.377 9.768 6.766 1.00 82.94 80 VAL A O 1
ATOM 612 N N . GLU A 1 81 ? -15.993 11.302 5.247 1.00 79.56 81 GLU A N 1
ATOM 613 C CA . GLU A 1 81 ? -15.118 12.367 5.760 1.00 79.56 81 GLU A CA 1
ATOM 614 C C . GLU A 1 81 ? -15.483 12.783 7.197 1.00 79.56 81 GLU A C 1
ATOM 616 O O . GLU A 1 81 ? -14.610 13.104 7.999 1.00 79.56 81 GLU A O 1
ATOM 621 N N . GLU A 1 82 ? -16.776 12.760 7.533 1.00 85.06 82 GLU A N 1
ATOM 622 C CA . GLU A 1 82 ? -17.322 13.067 8.861 1.00 85.06 82 GLU A CA 1
ATOM 623 C C . GLU A 1 82 ? -17.328 11.856 9.812 1.00 85.06 82 GLU A C 1
ATOM 625 O O . GLU A 1 82 ? -17.730 11.985 10.973 1.00 85.06 82 GLU A O 1
ATOM 630 N N . GLU A 1 83 ? -16.922 10.670 9.344 1.00 89.50 83 GLU A N 1
ATOM 631 C CA . GLU A 1 83 ? -16.862 9.476 10.184 1.00 89.50 83 GLU A CA 1
ATOM 632 C C . GLU A 1 83 ? -15.833 9.686 11.299 1.00 89.50 83 GLU A C 1
ATOM 634 O O . GLU A 1 83 ? -14.690 10.073 11.065 1.00 89.50 83 GLU A O 1
ATOM 639 N N . VAL A 1 84 ? -16.238 9.442 12.547 1.00 88.12 84 VAL A N 1
ATOM 640 C CA . VAL A 1 84 ? -15.320 9.533 13.685 1.00 88.12 84 VAL A CA 1
ATOM 641 C C . VAL A 1 84 ? -14.557 8.219 13.781 1.00 88.12 84 VAL A C 1
ATOM 643 O O . VAL A 1 84 ? -15.133 7.195 14.146 1.00 88.12 84 VAL A O 1
ATOM 646 N N . PHE A 1 85 ? -13.260 8.262 13.492 1.00 90.81 85 PHE A N 1
ATOM 647 C CA . PHE A 1 85 ? -12.354 7.124 13.614 1.00 90.81 85 PHE A CA 1
ATOM 648 C C . PHE A 1 85 ? -11.064 7.520 14.336 1.00 90.81 85 PHE A C 1
ATOM 650 O O . PHE A 1 85 ? -10.728 8.700 14.468 1.00 90.81 85 PHE A O 1
ATOM 657 N N . GLU A 1 86 ? -10.340 6.519 14.827 1.00 91.62 86 GLU A N 1
ATOM 658 C CA . GLU A 1 86 ? -9.011 6.724 15.390 1.00 91.62 86 GLU A CA 1
ATOM 659 C C . GLU A 1 86 ? -7.986 6.828 14.256 1.00 91.62 86 GLU A C 1
ATOM 661 O O . GLU A 1 86 ? -7.762 5.869 13.510 1.00 91.62 86 GLU A O 1
ATOM 666 N N . LEU A 1 87 ? -7.367 8.004 14.123 1.00 91.88 87 LEU A N 1
ATOM 667 C CA . LEU A 1 87 ? -6.218 8.174 13.243 1.00 91.88 87 LEU A CA 1
ATOM 668 C C . LEU A 1 87 ? -5.001 7.513 13.899 1.00 91.88 87 LEU A C 1
A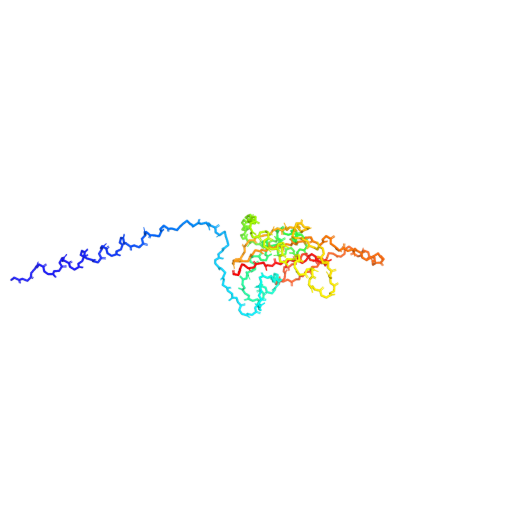TOM 670 O O . LEU A 1 87 ? -4.410 8.049 14.839 1.00 91.88 87 LEU A O 1
ATOM 674 N N . LEU A 1 88 ? -4.649 6.338 13.396 1.00 89.75 88 LEU A N 1
ATOM 675 C CA . LEU A 1 88 ? -3.492 5.572 13.820 1.00 89.75 88 LEU A CA 1
ATOM 676 C C . LEU A 1 88 ? -2.227 6.218 13.250 1.00 89.75 88 LEU A C 1
ATOM 678 O O . LEU A 1 88 ? -2.217 6.593 12.078 1.00 89.75 88 LEU A O 1
ATOM 682 N N . PRO A 1 89 ? -1.134 6.330 14.023 1.00 87.94 89 PRO A N 1
ATOM 683 C CA . PRO A 1 89 ? 0.129 6.809 13.486 1.00 87.94 89 PRO A CA 1
ATOM 684 C C . PRO A 1 89 ? 0.576 5.944 12.304 1.00 87.94 89 PRO A C 1
ATOM 686 O O . PRO A 1 89 ? 0.734 4.735 12.445 1.00 87.94 89 PRO A O 1
ATOM 689 N N . LYS A 1 90 ? 0.863 6.574 11.160 1.00 88.44 90 LYS A N 1
ATOM 690 C CA . LYS A 1 90 ? 1.465 5.901 9.996 1.00 88.44 90 LYS A CA 1
ATOM 691 C C . LYS A 1 90 ? 2.735 5.109 10.354 1.00 88.44 90 LYS A C 1
ATOM 693 O O . LYS A 1 90 ? 3.015 4.091 9.731 1.00 88.44 90 LYS A O 1
ATOM 698 N N . GLY A 1 91 ? 3.514 5.580 11.329 1.00 88.94 91 GLY A N 1
ATOM 699 C CA . GLY A 1 91 ? 4.826 5.016 11.650 1.00 88.94 91 GLY A CA 1
ATOM 700 C C . GLY A 1 91 ? 5.854 5.250 10.537 1.00 88.94 91 GLY A C 1
ATOM 701 O O . GLY A 1 91 ? 5.678 6.115 9.673 1.00 88.94 91 GLY A O 1
ATOM 702 N N . GLU A 1 92 ? 6.929 4.468 10.562 1.00 90.69 92 GLU A N 1
ATOM 703 C CA . GLU A 1 92 ? 8.006 4.502 9.570 1.00 90.69 92 GLU A CA 1
ATOM 704 C C . GLU A 1 92 ? 8.142 3.136 8.895 1.00 90.69 92 GLU A C 1
ATOM 706 O O . GLU A 1 92 ? 7.910 2.100 9.519 1.00 90.69 92 GLU A O 1
ATOM 711 N N . LEU A 1 93 ? 8.501 3.142 7.611 1.00 93.75 93 LEU A N 1
ATOM 712 C CA . LEU A 1 93 ? 8.863 1.925 6.894 1.00 93.75 93 LEU A CA 1
ATOM 713 C C . LEU A 1 93 ? 10.367 1.713 7.065 1.00 93.75 93 LEU A C 1
ATOM 715 O O . LEU A 1 93 ? 11.150 2.548 6.608 1.00 93.75 93 LEU A O 1
ATOM 719 N N . GLY A 1 94 ? 10.751 0.619 7.724 1.00 93.38 94 GLY A N 1
ATOM 720 C CA . GLY A 1 94 ? 12.155 0.262 7.927 1.00 93.38 94 GLY A CA 1
ATOM 721 C C . GLY A 1 94 ? 12.914 0.122 6.604 1.00 93.38 94 GLY A C 1
ATOM 722 O O . GLY A 1 94 ? 12.335 -0.253 5.582 1.00 93.38 94 GLY A O 1
ATOM 723 N N . GLU A 1 95 ? 14.211 0.436 6.616 1.00 94.62 95 GLU A N 1
ATOM 724 C CA . GLU A 1 95 ? 15.051 0.415 5.409 1.00 94.62 95 GLU A CA 1
ATOM 725 C C . GLU A 1 95 ? 15.125 -0.982 4.779 1.00 94.62 95 GLU A C 1
ATOM 727 O O . GLU A 1 95 ? 15.005 -1.103 3.563 1.00 94.62 95 GLU A O 1
ATOM 732 N N . GLU A 1 96 ? 15.243 -2.023 5.606 1.00 94.25 96 GLU A N 1
ATOM 733 C CA . GLU A 1 96 ? 15.281 -3.425 5.176 1.00 94.25 96 GLU A CA 1
ATOM 734 C C . GLU A 1 96 ? 13.998 -3.827 4.438 1.00 94.25 96 GLU A C 1
ATOM 736 O O . GLU A 1 96 ? 14.049 -4.161 3.256 1.00 94.25 96 GLU A O 1
ATOM 741 N N . ILE A 1 97 ? 12.835 -3.651 5.071 1.00 94.44 97 ILE A N 1
ATOM 742 C CA . ILE A 1 97 ? 11.525 -3.954 4.468 1.00 94.44 97 ILE A CA 1
ATOM 743 C C . ILE A 1 97 ? 11.295 -3.119 3.198 1.00 94.44 97 ILE A C 1
ATOM 745 O O . ILE A 1 97 ? 10.787 -3.607 2.189 1.00 94.44 97 ILE A O 1
ATOM 749 N N . SER A 1 98 ? 11.698 -1.845 3.210 1.00 95.75 98 SER A N 1
ATOM 750 C CA . SER A 1 98 ? 11.628 -0.976 2.031 1.00 95.75 98 SER A CA 1
ATOM 751 C C . SER A 1 98 ? 12.464 -1.521 0.869 1.00 95.75 98 SER A C 1
ATOM 753 O O . SER A 1 98 ? 12.013 -1.483 -0.277 1.00 95.75 98 SER A O 1
ATOM 755 N N . LEU A 1 99 ? 13.663 -2.041 1.145 1.00 95.62 99 LEU A N 1
ATOM 756 C CA . LEU A 1 99 ? 14.536 -2.644 0.142 1.00 95.62 99 LEU A CA 1
ATOM 757 C C . LEU A 1 99 ? 13.942 -3.944 -0.414 1.00 95.62 99 LEU A C 1
ATOM 759 O O . LEU A 1 99 ? 13.931 -4.122 -1.632 1.00 95.62 99 LEU A O 1
ATOM 763 N N . GLU A 1 100 ? 13.397 -4.806 0.445 1.00 95.75 100 GLU A N 1
ATOM 764 C CA . GLU A 1 100 ? 12.737 -6.051 0.032 1.00 95.75 100 GLU A CA 1
ATOM 765 C C . GLU A 1 100 ? 11.550 -5.793 -0.897 1.00 95.75 100 GLU A C 1
ATOM 767 O O . GLU A 1 100 ? 11.477 -6.357 -1.992 1.00 95.75 100 GLU A O 1
ATOM 772 N N . ILE A 1 101 ? 10.661 -4.872 -0.506 1.00 96.00 101 ILE A N 1
ATOM 773 C CA . ILE A 1 101 ? 9.515 -4.456 -1.321 1.00 96.00 101 ILE A CA 1
ATOM 774 C C . ILE A 1 101 ? 9.989 -3.975 -2.696 1.00 96.00 101 ILE A C 1
ATOM 776 O O . ILE A 1 101 ? 9.450 -4.378 -3.730 1.00 96.00 101 ILE A O 1
ATOM 780 N N . LYS A 1 102 ? 11.002 -3.103 -2.726 1.00 95.81 102 LYS A N 1
ATOM 781 C CA . LYS A 1 102 ? 11.525 -2.521 -3.967 1.00 95.81 102 LYS A CA 1
ATOM 782 C C . LYS A 1 102 ? 12.144 -3.565 -4.886 1.00 95.81 102 LYS A C 1
ATOM 784 O O . LYS A 1 102 ? 11.875 -3.540 -6.087 1.00 95.81 102 LYS A O 1
ATOM 789 N N . GLU A 1 103 ? 12.951 -4.478 -4.354 1.00 96.19 103 GLU A N 1
ATOM 790 C CA . GLU A 1 103 ? 13.560 -5.538 -5.160 1.00 96.19 103 GLU A CA 1
ATOM 791 C C . GLU A 1 103 ? 12.524 -6.533 -5.680 1.00 96.19 103 GLU A C 1
ATOM 793 O O . GLU A 1 103 ? 12.602 -6.931 -6.846 1.00 96.19 103 GLU A O 1
ATOM 798 N N . TYR A 1 104 ? 11.505 -6.857 -4.881 1.00 94.06 104 TYR A N 1
ATOM 799 C CA . TYR A 1 104 ? 10.386 -7.670 -5.345 1.00 94.06 104 TYR A CA 1
ATOM 800 C C . TYR A 1 104 ? 9.641 -6.990 -6.500 1.00 94.06 104 TYR A C 1
ATOM 802 O O . TYR A 1 104 ? 9.385 -7.610 -7.533 1.00 94.06 104 TYR A O 1
ATOM 810 N N . ILE A 1 105 ? 9.327 -5.694 -6.380 1.00 92.25 105 ILE A N 1
ATOM 811 C CA . ILE A 1 105 ? 8.690 -4.931 -7.464 1.00 92.25 105 ILE A CA 1
ATOM 812 C C . ILE A 1 105 ? 9.583 -4.931 -8.709 1.00 92.25 105 ILE A C 1
ATOM 814 O O . ILE A 1 105 ? 9.103 -5.235 -9.801 1.00 92.25 105 ILE A O 1
ATOM 818 N N . ALA A 1 106 ? 10.883 -4.665 -8.565 1.00 93.38 106 ALA A N 1
ATOM 819 C CA . ALA A 1 106 ? 11.822 -4.705 -9.681 1.00 93.38 106 ALA A CA 1
ATOM 820 C C . ALA A 1 106 ? 11.839 -6.081 -10.368 1.00 93.38 106 ALA A C 1
ATOM 822 O O . ALA A 1 106 ? 11.811 -6.158 -11.596 1.00 93.38 106 ALA A O 1
ATOM 823 N N . GLU A 1 107 ? 11.805 -7.177 -9.607 1.00 92.44 107 GLU A N 1
ATOM 824 C CA . GLU A 1 107 ? 11.695 -8.532 -10.153 1.00 92.44 107 GLU A CA 1
ATOM 825 C C . GLU A 1 107 ? 10.405 -8.743 -10.952 1.00 92.44 107 GLU A C 1
ATOM 827 O O . GLU A 1 107 ? 10.451 -9.304 -12.052 1.00 92.44 107 GLU A O 1
ATOM 832 N N . GLN A 1 108 ? 9.268 -8.239 -10.467 1.00 89.00 108 GLN A N 1
ATOM 833 C CA . GLN A 1 108 ? 8.005 -8.295 -11.207 1.00 89.00 108 GLN A CA 1
ATOM 834 C C . GLN A 1 108 ? 8.099 -7.553 -12.551 1.00 89.00 108 GLN A C 1
ATOM 836 O O . GLN A 1 108 ? 7.565 -8.032 -13.552 1.00 89.00 108 GLN A O 1
ATOM 841 N N . PHE A 1 109 ? 8.810 -6.425 -12.618 1.00 88.12 109 PHE A N 1
ATOM 842 C CA . PHE A 1 109 ? 9.066 -5.711 -13.878 1.00 88.12 109 PHE A CA 1
ATOM 843 C C . PHE A 1 109 ? 10.055 -6.453 -14.789 1.00 88.12 109 PHE A C 1
ATOM 845 O O . PHE A 1 109 ? 9.900 -6.458 -16.009 1.00 88.12 109 PHE A O 1
ATOM 852 N N . ARG A 1 110 ? 11.050 -7.147 -14.232 1.00 90.69 110 ARG A N 1
ATOM 853 C CA . ARG A 1 110 ? 11.978 -7.964 -15.031 1.00 90.69 110 ARG A CA 1
ATOM 854 C C . ARG A 1 110 ? 11.283 -9.170 -15.675 1.00 90.69 110 ARG A C 1
ATOM 856 O O . ARG A 1 110 ? 11.674 -9.581 -16.765 1.00 90.69 110 ARG A O 1
ATOM 863 N N . THR A 1 111 ? 10.267 -9.733 -15.017 1.00 85.69 111 THR A N 1
ATOM 864 C CA . THR A 1 111 ? 9.711 -11.058 -15.354 1.00 85.69 111 THR A CA 1
ATOM 865 C C . THR A 1 111 ? 8.314 -11.048 -15.985 1.00 85.69 111 THR A C 1
ATOM 867 O O . THR A 1 111 ? 7.979 -11.995 -16.698 1.00 85.69 111 THR A O 1
ATOM 870 N N . ARG A 1 112 ? 7.486 -10.008 -15.791 1.00 78.69 112 ARG A N 1
ATOM 871 C CA . ARG A 1 112 ? 6.124 -9.966 -16.363 1.00 78.69 112 ARG A CA 1
ATOM 872 C C . ARG A 1 112 ? 6.141 -9.783 -17.882 1.00 78.69 112 ARG A C 1
ATOM 874 O O . ARG A 1 112 ? 6.705 -8.818 -18.392 1.00 78.69 112 ARG A O 1
ATOM 881 N N . GLU A 1 113 ? 5.426 -10.657 -18.598 1.00 58.59 113 GLU A N 1
ATOM 882 C CA . GLU A 1 113 ? 5.389 -10.722 -20.074 1.00 58.59 113 GLU A CA 1
ATOM 883 C C . GLU A 1 113 ? 5.062 -9.389 -20.769 1.00 58.59 113 GLU A C 1
ATOM 885 O O . GLU A 1 113 ? 5.608 -9.106 -21.831 1.00 58.59 113 GLU A O 1
ATOM 890 N N . ASN A 1 114 ? 4.227 -8.543 -20.158 1.00 63.75 114 ASN A N 1
ATOM 891 C CA . ASN A 1 114 ? 3.791 -7.272 -20.749 1.00 63.75 114 ASN A CA 1
ATOM 892 C C . ASN A 1 114 ? 4.665 -6.063 -20.366 1.00 63.75 114 ASN A C 1
ATOM 894 O O . ASN A 1 114 ? 4.515 -5.005 -20.970 1.00 63.75 114 ASN A O 1
ATOM 898 N N . ASN A 1 115 ? 5.563 -6.210 -19.386 1.00 62.69 115 ASN A N 1
ATOM 899 C CA . ASN A 1 115 ? 6.324 -5.110 -18.781 1.00 62.69 115 ASN A CA 1
ATOM 900 C C . ASN A 1 115 ? 7.824 -5.416 -18.691 1.00 62.69 115 ASN A C 1
ATOM 902 O O . ASN A 1 115 ? 8.467 -4.930 -17.772 1.00 62.69 115 ASN A O 1
ATOM 906 N N . GLN A 1 116 ? 8.388 -6.198 -19.618 1.00 69.31 116 GLN A N 1
ATOM 907 C CA . GLN A 1 116 ? 9.792 -6.625 -19.556 1.00 69.31 116 GLN A CA 1
ATOM 908 C C . GLN A 1 116 ? 10.759 -5.429 -19.552 1.00 69.31 116 GLN A C 1
ATOM 910 O O . GLN A 1 116 ? 11.120 -4.884 -20.598 1.00 69.31 116 GLN A O 1
ATOM 915 N N . LYS A 1 117 ? 11.181 -5.038 -18.349 1.00 87.62 117 LYS A N 1
ATOM 916 C CA . LYS A 1 117 ? 12.250 -4.077 -18.071 1.00 87.62 117 LYS A CA 1
ATOM 917 C C . LYS A 1 117 ? 13.399 -4.852 -17.434 1.00 87.62 117 LYS A C 1
ATOM 919 O O . LYS A 1 117 ? 13.523 -4.849 -16.210 1.00 87.62 117 LYS A O 1
ATOM 924 N N . PRO A 1 118 ? 14.198 -5.599 -18.223 1.00 88.19 118 PRO A N 1
ATOM 925 C CA . PRO A 1 118 ? 15.280 -6.431 -17.689 1.00 88.19 118 PRO A CA 1
ATOM 926 C C . PRO A 1 118 ? 16.315 -5.629 -16.885 1.00 88.19 118 PRO A C 1
ATOM 928 O O . PRO A 1 118 ? 17.012 -6.189 -16.045 1.00 88.19 118 PRO A O 1
ATOM 931 N N . GLU A 1 119 ? 16.408 -4.325 -17.136 1.00 91.12 119 GLU A N 1
ATOM 932 C CA . GLU A 1 119 ? 17.269 -3.374 -16.447 1.00 91.12 119 GLU A CA 1
ATOM 933 C C . GLU A 1 119 ? 16.731 -2.868 -15.103 1.00 91.12 119 GLU A C 1
ATOM 935 O O . GLU A 1 119 ? 17.472 -2.164 -14.419 1.00 91.12 119 GLU A O 1
ATOM 940 N N . ALA A 1 120 ? 15.486 -3.188 -14.730 1.00 92.44 120 ALA A N 1
ATOM 941 C CA . ALA A 1 120 ? 14.860 -2.614 -13.546 1.00 92.44 120 ALA A CA 1
ATOM 942 C C . ALA A 1 120 ? 15.582 -2.995 -12.253 1.00 92.44 120 ALA A C 1
ATOM 944 O O . ALA A 1 120 ? 15.948 -4.159 -12.066 1.00 92.44 120 ALA A O 1
ATOM 945 N N . LYS A 1 121 ? 15.763 -2.024 -11.355 1.00 94.88 121 LYS A N 1
ATOM 946 C CA . LYS A 1 121 ? 16.398 -2.189 -10.038 1.00 94.88 121 LYS A CA 1
ATOM 947 C C . LYS A 1 121 ? 15.487 -1.658 -8.943 1.00 94.88 121 LYS A C 1
ATOM 949 O O . LYS A 1 121 ? 14.713 -0.740 -9.194 1.00 94.88 121 LYS A O 1
ATOM 954 N N . GLY A 1 122 ? 15.605 -2.176 -7.720 1.00 92.94 122 GLY A N 1
ATOM 955 C CA . GLY A 1 122 ? 14.808 -1.682 -6.596 1.00 92.94 122 GLY A CA 1
ATOM 956 C C . GLY A 1 122 ? 15.003 -0.182 -6.347 1.00 92.94 122 GLY A C 1
ATOM 957 O O . GLY A 1 122 ? 14.049 0.529 -6.041 1.00 92.94 122 GLY A O 1
ATOM 958 N N . GLU A 1 123 ? 16.217 0.325 -6.569 1.00 94.12 123 GLU A N 1
ATOM 959 C CA . GLU A 1 123 ? 16.573 1.747 -6.446 1.00 94.12 123 GLU A CA 1
ATOM 960 C C . GLU A 1 123 ? 15.763 2.681 -7.363 1.00 94.12 123 GLU A C 1
ATOM 962 O O . GLU A 1 123 ? 15.612 3.861 -7.045 1.00 94.12 123 GLU A O 1
ATOM 967 N N . ASP A 1 124 ? 15.217 2.169 -8.470 1.00 92.38 124 ASP A N 1
ATOM 968 C CA . ASP A 1 124 ? 14.410 2.956 -9.407 1.00 92.38 124 ASP A CA 1
ATOM 969 C C . ASP A 1 124 ? 13.011 3.282 -8.834 1.00 92.38 124 ASP A C 1
ATOM 971 O O . ASP A 1 124 ? 12.324 4.195 -9.310 1.00 92.38 124 ASP A O 1
ATOM 975 N N . PHE A 1 125 ? 12.593 2.560 -7.785 1.00 92.56 125 PHE A N 1
ATOM 976 C CA . PHE A 1 125 ? 11.275 2.665 -7.169 1.00 92.56 125 PHE A CA 1
ATOM 977 C C . PHE A 1 125 ? 11.298 3.476 -5.862 1.00 92.56 125 PHE A C 1
ATOM 979 O O . PHE A 1 125 ? 12.112 3.293 -4.952 1.00 92.56 125 PHE A O 1
ATOM 986 N N . ILE A 1 126 ? 10.317 4.361 -5.742 1.00 92.44 126 ILE A N 1
ATOM 987 C CA . ILE A 1 126 ? 9.997 5.188 -4.585 1.00 92.44 126 ILE A CA 1
ATOM 988 C C . ILE A 1 126 ? 8.729 4.625 -3.955 1.00 92.44 126 ILE A C 1
ATOM 990 O O . ILE A 1 126 ? 7.717 4.457 -4.635 1.00 92.44 126 ILE A O 1
ATOM 994 N N . ILE A 1 127 ? 8.786 4.373 -2.647 1.00 94.81 127 ILE A N 1
ATOM 995 C CA . ILE A 1 127 ? 7.667 3.855 -1.859 1.00 94.81 127 ILE A CA 1
ATOM 996 C C . ILE A 1 127 ? 7.007 5.000 -1.088 1.00 94.81 127 ILE A C 1
ATOM 998 O O . ILE A 1 127 ? 7.639 5.673 -0.274 1.00 94.81 127 ILE A O 1
ATOM 1002 N N . TYR A 1 128 ? 5.714 5.189 -1.321 1.00 94.56 128 TYR A N 1
ATOM 1003 C CA . TYR A 1 128 ? 4.825 6.057 -0.560 1.00 94.56 128 TYR A CA 1
ATOM 1004 C C . TYR A 1 128 ? 4.088 5.207 0.474 1.00 94.56 128 TYR A C 1
ATOM 1006 O O . TYR A 1 128 ? 3.069 4.588 0.179 1.00 94.56 128 TYR A O 1
ATOM 1014 N N . TYR A 1 129 ? 4.645 5.138 1.680 1.00 96.19 129 TYR A N 1
ATOM 1015 C CA . TYR A 1 129 ? 4.095 4.346 2.780 1.00 96.19 129 TYR A CA 1
ATOM 1016 C C . TYR A 1 129 ? 2.848 5.003 3.392 1.00 96.19 129 TYR A C 1
ATOM 1018 O O . TYR A 1 129 ? 2.831 6.224 3.572 1.00 96.19 129 TYR A O 1
ATOM 1026 N N . TYR A 1 130 ? 1.841 4.208 3.751 1.00 95.75 130 TYR A N 1
ATOM 1027 C CA . TYR A 1 130 ? 0.573 4.676 4.328 1.00 95.75 130 TYR A CA 1
ATOM 1028 C C . TYR A 1 130 ? 0.270 4.104 5.709 1.00 95.75 130 TYR A C 1
ATOM 1030 O O . TYR A 1 130 ? -0.591 4.640 6.394 1.00 95.75 130 TYR A O 1
ATOM 1038 N N . GLY A 1 131 ? 1.009 3.090 6.147 1.00 95.38 131 GLY A N 1
ATOM 1039 C CA . GLY A 1 131 ? 0.894 2.544 7.491 1.00 95.38 131 GLY A CA 1
ATOM 1040 C C . GLY A 1 131 ? 1.040 1.036 7.508 1.00 95.38 131 GLY A C 1
ATOM 1041 O O . GLY A 1 131 ? 1.094 0.389 6.461 1.00 95.38 131 GLY A O 1
ATOM 1042 N N . CYS A 1 132 ? 1.096 0.491 8.716 1.00 94.31 132 CYS A N 1
ATOM 1043 C CA . CYS A 1 132 ? 1.043 -0.938 8.947 1.00 94.31 132 CYS A CA 1
ATOM 1044 C C . CYS A 1 132 ? -0.300 -1.274 9.596 1.00 94.31 132 CYS A C 1
ATOM 1046 O O . CYS A 1 132 ? -0.685 -0.656 10.592 1.00 94.31 132 CYS A O 1
ATOM 1048 N N . TYR A 1 133 ? -0.976 -2.289 9.067 1.00 92.94 133 TYR A N 1
ATOM 1049 C CA . TYR A 1 133 ? -2.243 -2.770 9.602 1.00 92.94 133 TYR A CA 1
ATOM 1050 C C . TYR A 1 133 ? -2.214 -4.293 9.641 1.00 92.94 133 TYR A C 1
ATOM 1052 O O . TYR A 1 133 ? -2.102 -4.929 8.600 1.00 92.94 133 TYR A O 1
ATOM 1060 N N . ASN A 1 134 ? -2.290 -4.877 10.839 1.00 90.88 134 ASN A N 1
ATOM 1061 C CA . ASN A 1 134 ? -2.333 -6.330 11.045 1.00 90.88 134 ASN A CA 1
ATOM 1062 C C . ASN A 1 134 ? -1.221 -7.123 10.311 1.00 90.88 134 ASN A C 1
ATOM 1064 O O . ASN A 1 134 ? -1.486 -8.116 9.634 1.00 90.88 134 ASN A O 1
ATOM 1068 N N . GLY A 1 135 ? 0.028 -6.656 10.390 1.00 90.31 135 GLY A N 1
ATOM 1069 C CA . GLY A 1 135 ? 1.155 -7.316 9.714 1.00 90.31 135 GLY A CA 1
ATOM 1070 C C . GLY A 1 135 ? 1.298 -6.964 8.226 1.00 90.31 135 GLY A C 1
ATOM 1071 O O . GLY A 1 135 ? 2.180 -7.502 7.563 1.00 90.31 135 GLY A O 1
ATOM 1072 N N . TYR A 1 136 ? 0.447 -6.082 7.685 1.00 93.81 136 TYR A N 1
ATOM 1073 C CA . TYR A 1 136 ? 0.528 -5.620 6.299 1.00 93.81 136 TYR A CA 1
ATOM 1074 C C . TYR A 1 136 ? 1.080 -4.201 6.209 1.00 93.81 136 TYR A C 1
ATOM 1076 O O . TYR A 1 136 ? 0.457 -3.250 6.685 1.00 93.81 136 TYR A O 1
ATOM 1084 N N . TYR A 1 137 ? 2.202 -4.044 5.516 1.00 95.81 137 TYR A N 1
ATOM 1085 C CA . TYR A 1 137 ? 2.784 -2.751 5.172 1.00 95.81 137 TYR A CA 1
ATOM 1086 C C . TYR A 1 137 ? 2.071 -2.210 3.939 1.00 95.81 137 TYR A C 1
ATOM 1088 O O . TYR A 1 137 ? 2.229 -2.733 2.837 1.00 95.81 137 TYR A O 1
ATOM 1096 N N . VAL A 1 138 ? 1.260 -1.171 4.116 1.00 96.50 138 VAL A N 1
ATOM 1097 C CA . VAL A 1 138 ? 0.455 -0.595 3.040 1.00 96.50 138 VAL A CA 1
ATOM 1098 C C . VAL A 1 138 ? 1.186 0.571 2.397 1.00 96.50 138 VAL A C 1
ATOM 1100 O O . VAL A 1 138 ? 1.658 1.486 3.074 1.00 96.50 138 VAL A O 1
ATOM 1103 N N . PHE A 1 139 ? 1.281 0.552 1.071 1.00 96.00 139 PHE A N 1
ATOM 1104 C CA . PHE A 1 139 ? 2.021 1.552 0.316 1.00 96.00 139 PHE A CA 1
ATOM 1105 C C . PHE A 1 139 ? 1.536 1.678 -1.129 1.00 96.00 139 PHE A C 1
ATOM 1107 O O . PHE A 1 139 ? 0.836 0.826 -1.672 1.00 96.00 139 PHE A O 1
ATOM 1114 N N . ARG A 1 140 ? 1.979 2.746 -1.781 1.00 94.50 140 ARG A N 1
ATOM 1115 C CA . ARG A 1 140 ? 1.993 2.899 -3.238 1.00 94.50 140 ARG A CA 1
ATOM 1116 C C . ARG A 1 140 ? 3.437 3.028 -3.700 1.00 94.50 140 ARG A C 1
ATOM 1118 O O . ARG A 1 140 ? 4.282 3.495 -2.944 1.00 94.50 140 ARG A O 1
ATOM 1125 N N . HIS A 1 141 ? 3.724 2.666 -4.943 1.00 92.12 141 HIS A N 1
ATOM 1126 C CA . HIS A 1 141 ? 5.016 2.952 -5.561 1.00 92.12 141 HIS A CA 1
ATOM 1127 C C . HIS A 1 141 ? 4.851 3.786 -6.836 1.00 92.12 141 HIS A C 1
ATOM 1129 O O . HIS A 1 141 ? 3.786 3.780 -7.460 1.00 92.12 141 HIS A O 1
ATOM 1135 N N . ASN A 1 142 ? 5.895 4.518 -7.228 1.00 88.94 142 ASN A N 1
ATOM 1136 C CA . ASN A 1 142 ? 5.963 5.066 -8.582 1.00 88.94 142 ASN A CA 1
ATOM 1137 C C . ASN A 1 142 ? 6.254 3.938 -9.588 1.00 88.94 142 ASN A C 1
ATOM 1139 O O . ASN A 1 142 ? 6.874 2.932 -9.254 1.00 88.94 142 ASN A O 1
ATOM 1143 N N . ASP A 1 143 ? 5.850 4.118 -10.840 1.00 86.69 143 ASP A N 1
ATOM 1144 C CA . ASP A 1 143 ? 6.372 3.323 -11.952 1.00 86.69 143 ASP A CA 1
ATOM 1145 C C . ASP A 1 143 ? 7.281 4.233 -12.787 1.00 86.69 143 ASP A C 1
ATOM 1147 O O . ASP A 1 143 ? 6.773 5.083 -13.527 1.00 86.69 143 ASP A O 1
ATOM 1151 N N . PRO A 1 144 ? 8.614 4.115 -12.655 1.00 85.06 144 PRO A N 1
ATOM 1152 C CA . PRO A 1 144 ? 9.551 4.958 -13.392 1.00 85.06 144 PRO A CA 1
ATOM 1153 C C . PRO A 1 144 ? 9.585 4.636 -14.895 1.00 85.06 144 PRO A C 1
ATOM 1155 O O . PRO A 1 144 ? 10.159 5.401 -15.669 1.00 85.06 144 PRO A O 1
ATOM 1158 N N . TYR A 1 145 ? 8.971 3.531 -15.329 1.00 83.12 145 TYR A N 1
ATOM 1159 C CA . TYR A 1 145 ? 8.950 3.093 -16.723 1.00 83.12 145 TYR A CA 1
ATOM 1160 C C . TYR A 1 145 ? 7.624 3.368 -17.426 1.00 83.12 145 TYR A C 1
ATOM 1162 O O . TYR A 1 145 ? 7.494 3.071 -18.621 1.00 83.12 145 TYR A O 1
ATOM 1170 N N . TYR A 1 146 ? 6.647 3.932 -16.715 1.00 80.69 146 TYR A N 1
ATOM 1171 C CA . TYR A 1 146 ? 5.370 4.299 -17.295 1.00 80.69 146 TYR A CA 1
ATOM 1172 C C . TYR A 1 146 ? 5.538 5.451 -18.285 1.00 80.69 146 TYR A C 1
ATOM 1174 O O . TYR A 1 146 ? 5.937 6.561 -17.930 1.00 80.69 146 TYR A O 1
ATOM 1182 N N . VAL A 1 147 ? 5.198 5.188 -19.547 1.00 72.25 147 VAL A N 1
ATOM 1183 C CA . VAL A 1 147 ? 5.142 6.205 -20.597 1.00 72.25 147 VAL A CA 1
ATOM 1184 C C . VAL A 1 147 ? 3.669 6.523 -20.856 1.00 72.25 147 VAL A C 1
ATOM 1186 O O . VAL A 1 147 ? 2.949 5.651 -21.352 1.00 72.25 147 VAL A O 1
ATOM 1189 N N . PRO A 1 148 ? 3.197 7.747 -20.550 1.00 69.00 148 PRO A N 1
ATOM 1190 C CA . PRO A 1 148 ? 1.838 8.156 -20.877 1.00 69.00 148 PRO A CA 1
ATOM 1191 C C . PRO A 1 148 ? 1.594 7.992 -22.378 1.00 69.00 148 PRO A C 1
ATOM 1193 O O . PRO A 1 148 ? 2.411 8.424 -23.192 1.00 69.00 148 PRO A O 1
ATOM 1196 N N . THR A 1 149 ? 0.477 7.375 -22.765 1.00 64.25 149 THR A N 1
ATOM 1197 C CA . THR A 1 149 ? 0.139 7.237 -24.188 1.00 64.25 149 THR A CA 1
ATOM 1198 C C . THR A 1 149 ? -0.295 8.605 -24.733 1.00 64.25 149 THR A C 1
ATOM 1200 O O . THR A 1 149 ? -1.305 9.137 -24.266 1.00 64.25 149 THR A O 1
ATOM 1203 N N . PRO A 1 150 ? 0.419 9.205 -25.707 1.00 58.47 150 PRO A N 1
ATOM 1204 C CA . PRO A 1 150 ? 0.038 10.505 -26.250 1.00 58.47 150 PRO A CA 1
ATOM 1205 C C . PRO A 1 150 ? -1.285 10.392 -27.019 1.00 58.47 150 PRO A C 1
ATOM 1207 O O . PRO A 1 150 ? -1.409 9.547 -27.903 1.00 58.47 150 PRO A O 1
ATOM 1210 N N . GLY A 1 151 ? -2.258 11.257 -26.721 1.00 59.53 151 GLY A N 1
ATOM 1211 C CA . GLY A 1 151 ? -3.510 11.357 -27.484 1.00 59.53 151 GLY A CA 1
ATOM 1212 C C . GLY A 1 151 ? -4.719 10.625 -26.897 1.00 59.53 151 GLY A C 1
ATOM 1213 O O . GLY A 1 151 ? -5.778 10.631 -27.521 1.00 59.53 151 GLY A O 1
ATOM 1214 N N . VAL A 1 152 ? -4.605 10.040 -25.701 1.00 58.38 152 VAL A N 1
ATOM 1215 C CA . VAL A 1 152 ? -5.784 9.800 -24.860 1.00 58.38 152 VAL A CA 1
ATOM 1216 C C . VAL A 1 152 ? -6.056 11.122 -24.150 1.00 58.38 152 VAL A C 1
ATOM 1218 O O . VAL A 1 152 ? -5.267 11.525 -23.298 1.00 58.38 152 VAL A O 1
ATOM 1221 N N . ASP A 1 153 ? -7.095 11.840 -24.583 1.00 51.38 153 ASP A N 1
ATOM 1222 C CA . ASP A 1 153 ? -7.528 13.088 -23.952 1.00 51.38 153 ASP A CA 1
ATOM 1223 C C . ASP A 1 153 ? -7.580 12.898 -22.435 1.00 51.38 153 ASP A C 1
ATOM 1225 O O . ASP A 1 153 ? -8.191 11.951 -21.931 1.00 51.38 153 ASP A O 1
ATOM 1229 N N . GLY A 1 154 ? -6.891 13.792 -21.725 1.00 52.59 154 GLY A N 1
ATOM 1230 C CA . GLY A 1 154 ? -6.857 13.841 -20.276 1.00 52.59 154 GLY A CA 1
ATOM 1231 C C . GLY A 1 154 ? -8.232 14.200 -19.744 1.00 52.59 154 GLY A C 1
ATOM 1232 O O . GLY A 1 154 ? -8.503 15.355 -19.429 1.00 52.59 154 GLY A O 1
ATOM 1233 N N . THR A 1 155 ? -9.111 13.211 -19.623 1.00 51.41 155 THR A N 1
ATOM 1234 C CA . THR A 1 155 ? -10.170 13.295 -18.631 1.00 51.41 155 THR A CA 1
ATOM 1235 C C . THR A 1 155 ? -9.463 13.359 -17.285 1.00 51.41 155 THR A C 1
ATOM 1237 O O . THR A 1 155 ? -8.880 12.371 -16.841 1.00 51.41 155 THR A O 1
ATOM 1240 N N . THR A 1 156 ? -9.503 14.531 -16.656 1.00 57.31 156 THR A N 1
ATOM 1241 C CA . THR A 1 156 ? -9.153 14.823 -15.253 1.00 57.31 156 THR A CA 1
ATOM 1242 C C . THR A 1 156 ? -10.046 14.070 -14.257 1.00 57.31 156 THR A C 1
ATOM 1244 O O . THR A 1 156 ? -10.310 14.549 -13.158 1.00 57.31 156 THR A O 1
ATOM 1247 N N . ASP A 1 157 ? -10.563 12.911 -14.652 1.00 68.12 157 ASP A N 1
ATOM 1248 C CA . ASP A 1 157 ? -11.376 12.067 -13.805 1.00 68.12 157 ASP A CA 1
ATOM 1249 C C . ASP A 1 157 ? -10.416 11.311 -12.899 1.00 68.12 157 ASP A C 1
ATOM 1251 O O . ASP A 1 157 ? -9.636 10.467 -13.349 1.00 68.12 157 ASP A O 1
ATOM 1255 N N . ILE A 1 158 ? -10.459 11.660 -11.616 1.00 74.44 158 ILE A N 1
ATOM 1256 C CA . ILE A 1 158 ? -9.735 10.956 -10.566 1.00 74.44 158 ILE A CA 1
ATOM 1257 C C . ILE A 1 158 ? -10.151 9.484 -10.634 1.00 74.44 158 ILE A C 1
ATOM 1259 O O . ILE A 1 158 ? -11.322 9.141 -10.449 1.00 74.44 158 ILE A O 1
ATOM 1263 N N . LYS A 1 159 ? -9.191 8.609 -10.939 1.00 86.50 159 LYS A N 1
ATOM 1264 C CA . LYS A 1 159 ? -9.405 7.161 -10.965 1.00 86.50 159 LYS A CA 1
ATOM 1265 C C . LYS A 1 159 ? -9.149 6.587 -9.584 1.00 86.50 159 LYS A C 1
ATOM 1267 O O . LYS A 1 159 ? -8.304 7.076 -8.836 1.00 86.50 159 LYS A O 1
ATOM 1272 N N . GLY A 1 160 ? -9.903 5.554 -9.249 1.00 89.31 160 GLY A N 1
ATOM 1273 C CA . GLY A 1 160 ? -9.792 4.900 -7.962 1.00 89.31 160 GLY A CA 1
ATOM 1274 C C . GLY A 1 160 ? -10.730 3.722 -7.826 1.00 89.31 160 GLY A C 1
ATOM 1275 O O . GLY A 1 160 ? -11.433 3.340 -8.767 1.00 89.31 160 GLY A O 1
ATOM 1276 N N . ILE A 1 161 ? -10.728 3.154 -6.632 1.00 92.25 161 ILE A N 1
ATOM 1277 C CA . ILE A 1 161 ? -11.549 2.011 -6.258 1.00 92.25 161 ILE A CA 1
ATOM 1278 C C . ILE A 1 161 ? -12.438 2.379 -5.076 1.00 92.25 161 ILE A C 1
ATOM 1280 O O . ILE A 1 161 ? -12.034 3.117 -4.183 1.00 92.25 161 ILE A O 1
ATOM 1284 N N . TRP A 1 162 ? -13.656 1.844 -5.073 1.00 93.88 162 TRP A N 1
ATOM 1285 C CA . TRP A 1 162 ? -14.554 1.915 -3.926 1.00 93.88 162 TRP A CA 1
ATOM 1286 C C . TRP A 1 162 ? -14.459 0.608 -3.142 1.00 93.88 162 TRP A C 1
ATOM 1288 O O . TRP A 1 162 ? -14.727 -0.458 -3.698 1.00 93.88 162 TRP A O 1
ATOM 1298 N N . ILE A 1 163 ? -14.113 0.697 -1.860 1.00 95.44 163 ILE A N 1
ATOM 1299 C CA . ILE A 1 163 ? -14.097 -0.420 -0.914 1.00 95.44 163 ILE A CA 1
ATOM 1300 C C . ILE A 1 163 ? -14.958 -0.008 0.277 1.00 95.44 163 ILE A C 1
ATOM 1302 O O . ILE A 1 163 ? -14.678 0.999 0.915 1.00 95.44 163 ILE A O 1
ATOM 1306 N N . ASP A 1 164 ? -16.043 -0.736 0.543 1.00 94.69 164 ASP A N 1
ATOM 1307 C CA . ASP A 1 164 ? -16.954 -0.440 1.664 1.00 94.69 164 ASP A CA 1
ATOM 1308 C C . ASP A 1 164 ? -17.438 1.031 1.704 1.00 94.69 164 ASP A C 1
ATOM 1310 O O . ASP A 1 164 ? -17.536 1.690 2.738 1.00 94.69 164 ASP A O 1
ATOM 1314 N N . GLY A 1 165 ? -17.699 1.610 0.528 1.00 93.88 165 GLY A N 1
ATOM 1315 C CA . GLY A 1 165 ? -18.114 3.010 0.408 1.00 93.88 165 GLY A CA 1
ATOM 1316 C C . GLY A 1 165 ? -17.023 4.045 0.708 1.00 93.88 165 GLY A C 1
ATOM 1317 O O . GLY A 1 165 ? -17.360 5.226 0.754 1.00 93.88 165 GLY A O 1
ATOM 1318 N N . ILE A 1 166 ? -15.765 3.622 0.872 1.00 95.69 166 ILE A N 1
ATOM 1319 C CA . ILE A 1 166 ? -14.565 4.462 0.935 1.00 95.69 166 ILE A CA 1
ATOM 1320 C C . ILE A 1 166 ? -13.896 4.439 -0.443 1.00 95.69 166 ILE A C 1
ATOM 1322 O O . ILE A 1 166 ? -13.634 3.374 -1.003 1.00 95.69 166 ILE A O 1
ATOM 1326 N N . PHE A 1 167 ? -13.640 5.609 -1.009 1.00 94.81 167 PHE A N 1
ATOM 1327 C CA . PHE A 1 167 ? -12.898 5.782 -2.244 1.00 94.81 167 PHE A CA 1
ATOM 1328 C C . PHE A 1 167 ? -11.405 5.906 -1.950 1.00 94.81 167 PHE A C 1
ATOM 1330 O O . PHE A 1 167 ? -10.988 6.743 -1.147 1.00 94.81 167 PHE A O 1
ATOM 1337 N N . LEU A 1 168 ? -10.607 5.088 -2.630 1.00 94.19 168 LEU A N 1
ATOM 1338 C CA . LEU A 1 168 ? -9.155 5.185 -2.660 1.00 94.19 168 LEU A CA 1
ATOM 1339 C C . LEU A 1 168 ? -8.738 5.587 -4.068 1.00 94.19 168 LEU A C 1
ATOM 1341 O O . LEU A 1 168 ? -9.060 4.888 -5.031 1.00 94.19 168 LEU A O 1
ATOM 1345 N N . VAL A 1 169 ? -8.023 6.703 -4.187 1.00 89.75 169 VAL A N 1
ATOM 1346 C CA . VAL A 1 169 ? -7.445 7.140 -5.456 1.00 89.75 169 VAL A CA 1
ATOM 1347 C C . VAL A 1 169 ? -6.447 6.073 -5.896 1.00 89.75 169 VAL A C 1
ATOM 1349 O O . VAL A 1 169 ? -5.555 5.699 -5.145 1.00 89.75 169 VAL A O 1
ATOM 1352 N N . GLU A 1 170 ? -6.592 5.580 -7.116 1.00 85.25 170 GLU A N 1
ATOM 1353 C CA . GLU A 1 170 ? -5.694 4.629 -7.763 1.00 85.25 170 GLU A CA 1
ATOM 1354 C C . GLU A 1 170 ? -5.686 4.953 -9.256 1.00 85.25 170 GLU A C 1
ATOM 1356 O O . GLU A 1 170 ? -6.683 4.766 -9.956 1.00 85.25 170 GLU A O 1
ATOM 1361 N N . GLU A 1 171 ? -4.557 5.428 -9.769 1.00 73.00 171 GLU A N 1
ATOM 1362 C CA . GLU A 1 171 ? -4.379 5.633 -11.202 1.00 73.00 171 GLU A CA 1
ATOM 1363 C C . GLU A 1 171 ? -3.383 4.606 -11.707 1.00 73.00 171 GLU A C 1
ATOM 1365 O O . GLU A 1 171 ? -2.295 4.517 -11.160 1.00 73.00 171 GLU A O 1
ATOM 1370 N N . TYR A 1 172 ? -3.721 3.831 -12.742 1.00 64.38 172 TYR A N 1
ATOM 1371 C CA . TYR A 1 172 ? -2.745 2.913 -13.330 1.00 64.38 172 TYR A CA 1
ATOM 1372 C C . TYR A 1 172 ? -1.487 3.686 -13.752 1.00 64.38 172 TYR A C 1
ATOM 1374 O O . TYR A 1 172 ? -1.619 4.667 -14.489 1.00 64.38 172 TYR A O 1
ATOM 1382 N N . PRO A 1 173 ? -0.282 3.239 -13.353 1.00 65.31 173 PRO A N 1
ATOM 1383 C CA . PRO A 1 173 ? 0.058 1.965 -12.681 1.00 65.31 173 PRO A CA 1
ATOM 1384 C C . PRO A 1 173 ? 0.203 2.021 -11.140 1.00 65.31 173 PRO A C 1
ATOM 1386 O O . PRO A 1 173 ? 0.624 1.054 -10.511 1.00 65.31 173 PRO A O 1
ATOM 1389 N N . GLN A 1 174 ? -0.144 3.141 -10.520 1.00 73.56 174 GLN A N 1
ATOM 1390 C CA . GLN A 1 174 ? -0.029 3.457 -9.098 1.00 73.56 174 GLN A CA 1
ATOM 1391 C C . GLN A 1 174 ? -1.209 2.938 -8.254 1.00 73.56 174 GLN A C 1
ATOM 1393 O O . GLN A 1 174 ? -2.031 3.700 -7.735 1.00 73.56 174 GLN A O 1
ATOM 1398 N N . TYR A 1 175 ? -1.289 1.620 -8.099 1.00 88.38 175 TYR A N 1
ATOM 1399 C CA . TYR A 1 175 ? -2.227 0.991 -7.166 1.00 88.38 175 TYR A CA 1
ATOM 1400 C C . TYR A 1 175 ? -1.753 1.097 -5.710 1.00 88.38 175 TYR A C 1
ATOM 1402 O O . TYR A 1 175 ? -0.572 1.353 -5.455 1.00 88.38 175 TYR A O 1
ATOM 1410 N N . ILE A 1 176 ? -2.663 0.878 -4.756 1.00 94.38 176 ILE A N 1
ATOM 1411 C CA . ILE A 1 176 ? -2.299 0.716 -3.348 1.00 94.38 176 ILE A CA 1
ATOM 1412 C C . ILE A 1 176 ? -2.158 -0.780 -3.044 1.00 94.38 176 ILE A C 1
ATOM 1414 O O . ILE A 1 176 ? -3.078 -1.584 -3.239 1.00 94.38 176 ILE A O 1
ATOM 1418 N N . TYR A 1 177 ? -0.975 -1.143 -2.566 1.00 95.25 177 TYR A N 1
ATOM 1419 C CA . TYR A 1 177 ? -0.585 -2.504 -2.243 1.00 95.25 177 TYR A CA 1
ATOM 1420 C C . TYR A 1 177 ? -0.400 -2.694 -0.743 1.00 95.25 177 TYR A C 1
ATOM 1422 O O . TYR A 1 177 ? -0.171 -1.743 0.001 1.00 95.25 177 TYR A O 1
ATOM 1430 N N . ALA A 1 178 ? -0.477 -3.949 -0.331 1.00 95.56 178 ALA A N 1
ATOM 1431 C CA . ALA A 1 178 ? -0.189 -4.432 1.002 1.00 95.56 178 ALA A CA 1
ATOM 1432 C C . ALA A 1 178 ? 0.920 -5.488 0.896 1.00 95.56 178 ALA A C 1
ATOM 1434 O O . ALA A 1 178 ? 0.751 -6.490 0.197 1.00 95.56 178 ALA A O 1
ATOM 1435 N N . TRP A 1 179 ? 2.055 -5.241 1.550 1.00 95.19 179 TRP A N 1
ATOM 1436 C CA . TRP A 1 179 ? 3.159 -6.191 1.672 1.00 95.19 179 TRP A CA 1
ATOM 1437 C C . TRP A 1 179 ? 3.066 -6.964 2.978 1.00 95.19 179 TRP A C 1
ATOM 1439 O O . TRP A 1 179 ? 2.804 -6.367 4.020 1.00 95.19 179 TRP A O 1
ATOM 1449 N N . LYS A 1 180 ? 3.327 -8.265 2.920 1.00 91.50 180 LYS A N 1
ATOM 1450 C CA . LYS A 1 180 ? 3.457 -9.145 4.076 1.00 91.50 180 LYS A CA 1
ATOM 1451 C C . LYS A 1 180 ? 4.799 -9.863 4.001 1.00 91.50 180 LYS A C 1
ATOM 1453 O O 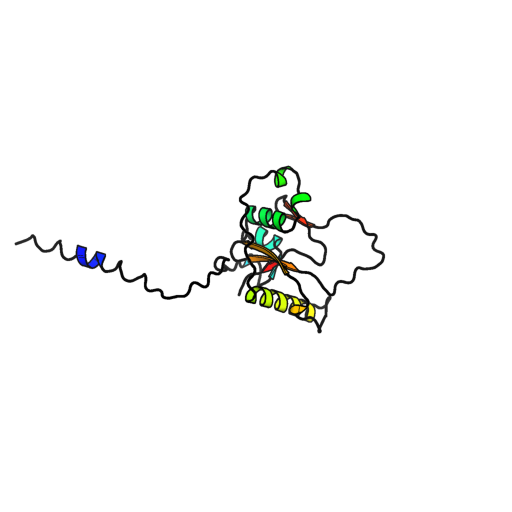. LYS A 1 180 ? 5.101 -10.478 2.980 1.00 91.50 180 LYS A O 1
ATOM 1458 N N . GLU A 1 181 ? 5.579 -9.772 5.071 1.00 87.38 181 GLU A N 1
ATOM 1459 C CA . GLU A 1 181 ? 6.838 -10.510 5.212 1.00 87.38 181 GLU A CA 1
ATOM 1460 C C . GLU A 1 181 ? 6.579 -12.032 5.180 1.00 87.38 181 GLU A C 1
ATOM 1462 O O . GLU A 1 181 ? 5.505 -12.493 5.589 1.00 87.38 181 GLU A O 1
ATOM 1467 N N . ILE A 1 182 ? 7.536 -12.799 4.640 1.00 75.38 182 ILE A N 1
ATOM 1468 C CA . ILE A 1 182 ? 7.468 -14.265 4.458 1.00 75.38 182 ILE A CA 1
ATOM 1469 C C . ILE A 1 182 ? 8.370 -14.966 5.469 1.00 75.38 182 ILE A C 1
ATOM 1471 O O . ILE A 1 182 ? 9.524 -14.518 5.625 1.00 75.38 182 ILE A O 1
#

Foldseek 3Di:
DPDDPPPPVVVVVVVVVVPDPPPPDPCPPPVAPDDDDDPQQPDDFKGFPQSCVVSVLFDPLLLLLLCVLLVVLVVADVVSVPDDHDNDDQDDDDPVNLQVVLQVVQVCQCPPPVRNPVVGHSVLKDWSWRHHGNQWTKTWIDDSPDDPDPPPPDPVPQDFDADPRRTDGADPPTGIMIGHDD

pLDDT: mean 79.29, std 18.57, range [36.47, 96.5]

Secondary structure (DSSP, 8-state):
--SSTTSSHHHHTTTTTSSS----------SSPP----GGG-SSSEEEHHHHHHTTSS-HHHHHHHHHHTT-GGGS-HHHHT------------HHHHHHHHHHHHHHHHH-TT---TT--GGG--EEEEEEETTEEEEEE--TT--PPTTS-------EEEETTEEEE-BTTB-EEEE---

Radius of gyration: 24.07 Å; chains: 1; bounding box: 38×50×93 Å